Protein AF-A0A699WXR4-F1 (afdb_monomer_lite)

Structure (mmCIF, N/CA/C/O backbone):
data_AF-A0A699WXR4-F1
#
_entry.id   AF-A0A699WXR4-F1
#
loop_
_atom_site.group_PDB
_atom_site.id
_atom_site.type_symbol
_atom_site.label_atom_id
_atom_site.label_alt_id
_atom_site.label_comp_id
_atom_site.label_asym_id
_atom_site.label_entity_id
_atom_site.label_seq_id
_atom_site.pdbx_PDB_ins_code
_atom_site.Cartn_x
_atom_site.Cartn_y
_atom_site.Cartn_z
_atom_site.occupancy
_atom_site.B_iso_or_equiv
_atom_site.auth_seq_id
_atom_site.auth_comp_id
_atom_site.auth_asym_id
_atom_site.auth_atom_id
_atom_site.pdbx_PDB_model_num
ATOM 1 N N . ALA A 1 1 ? 34.364 14.098 -23.182 1.00 83.38 1 ALA A N 1
ATOM 2 C CA . ALA A 1 1 ? 33.683 15.396 -22.985 1.00 83.38 1 ALA A CA 1
ATOM 3 C C . ALA A 1 1 ? 32.267 15.136 -22.488 1.00 83.38 1 ALA A C 1
ATOM 5 O O . ALA A 1 1 ? 31.608 14.257 -23.036 1.00 83.38 1 ALA A O 1
ATOM 6 N N . GLN A 1 2 ? 31.817 15.894 -21.488 1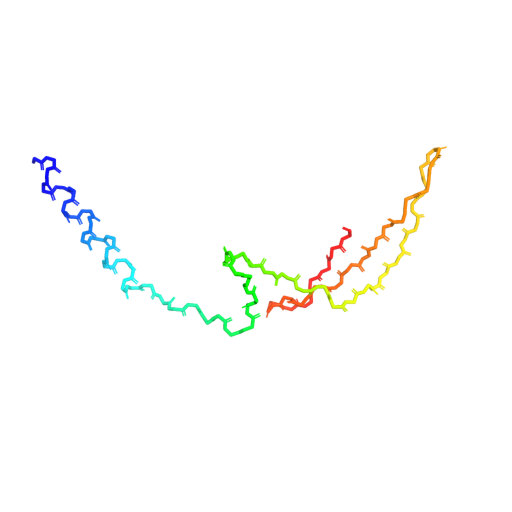.00 89.94 2 GLN A N 1
ATOM 7 C CA . GLN A 1 2 ? 30.563 15.694 -20.743 1.00 89.94 2 GLN A CA 1
ATOM 8 C C . GLN A 1 2 ? 29.309 15.524 -21.626 1.00 89.94 2 GLN A C 1
ATOM 10 O O . GLN A 1 2 ? 28.381 14.804 -21.273 1.00 89.94 2 GLN A O 1
ATOM 15 N N . ILE A 1 3 ? 29.289 16.144 -22.810 1.00 93.44 3 ILE A N 1
ATOM 16 C CA . ILE A 1 3 ? 28.168 16.061 -23.759 1.00 93.44 3 ILE A CA 1
ATOM 17 C C . ILE A 1 3 ? 27.970 14.633 -24.295 1.00 93.44 3 ILE A C 1
ATOM 19 O O . ILE A 1 3 ? 26.837 14.164 -24.381 1.00 93.44 3 ILE A O 1
ATOM 23 N N . LYS A 1 4 ? 29.055 13.915 -24.618 1.00 92.94 4 LYS A N 1
ATOM 24 C CA . LYS A 1 4 ? 28.966 12.548 -25.167 1.00 92.94 4 LYS A CA 1
ATOM 25 C C . LYS A 1 4 ? 28.435 11.555 -24.133 1.00 92.94 4 LYS A C 1
ATOM 27 O O . LYS A 1 4 ? 27.620 10.704 -24.463 1.00 92.94 4 LYS A O 1
ATOM 32 N N . GLU A 1 5 ? 28.855 11.711 -22.884 1.00 95.81 5 GLU A N 1
ATOM 33 C CA . GLU A 1 5 ? 28.425 10.864 -21.770 1.00 95.81 5 GLU A CA 1
ATOM 34 C C . GLU A 1 5 ? 26.934 11.039 -21.462 1.00 95.81 5 GLU A C 1
ATOM 36 O O . GLU A 1 5 ? 26.213 10.059 -21.302 1.00 95.81 5 GLU A O 1
ATOM 41 N N . ARG A 1 6 ? 26.430 12.280 -21.489 1.00 96.00 6 ARG A N 1
ATOM 42 C CA . ARG A 1 6 ? 24.995 12.556 -21.312 1.00 96.00 6 ARG A CA 1
ATOM 43 C C . ARG A 1 6 ? 24.139 11.948 -22.423 1.00 96.00 6 ARG A C 1
ATOM 45 O O . ARG A 1 6 ? 23.062 11.432 -22.136 1.00 96.00 6 ARG A O 1
ATOM 52 N N . MET A 1 7 ? 24.615 11.988 -23.669 1.00 97.31 7 MET A N 1
ATOM 53 C CA . MET A 1 7 ? 23.921 11.353 -24.795 1.00 97.31 7 MET A CA 1
ATOM 54 C C . MET A 1 7 ? 23.895 9.828 -24.653 1.00 97.31 7 MET A C 1
ATOM 56 O O . MET A 1 7 ? 22.860 9.213 -24.903 1.00 97.31 7 MET A O 1
ATOM 60 N N . GLN A 1 8 ? 25.000 9.228 -24.201 1.00 95.38 8 GLN A N 1
ATOM 61 C CA . GLN A 1 8 ? 25.066 7.791 -23.950 1.00 95.38 8 GLN A CA 1
ATOM 62 C C . GLN A 1 8 ? 24.121 7.380 -22.813 1.00 95.38 8 GLN A C 1
ATOM 64 O O . GLN A 1 8 ? 23.293 6.496 -23.001 1.00 95.38 8 GLN A O 1
ATOM 69 N N . ALA A 1 9 ? 24.136 8.103 -21.690 1.00 95.56 9 ALA A N 1
ATOM 70 C CA . ALA A 1 9 ? 23.251 7.833 -20.559 1.00 95.56 9 ALA A CA 1
ATOM 71 C C . ALA A 1 9 ? 21.758 7.951 -20.921 1.00 95.56 9 ALA A C 1
ATOM 73 O O . ALA A 1 9 ? 20.941 7.170 -20.436 1.00 95.56 9 ALA A O 1
ATOM 74 N N . ALA A 1 10 ? 21.381 8.909 -21.776 1.00 95.25 10 ALA A N 1
ATOM 75 C CA . ALA A 1 10 ? 20.005 9.023 -22.262 1.00 95.25 10 ALA A CA 1
ATOM 76 C C . ALA A 1 10 ? 19.605 7.816 -23.127 1.00 95.25 10 ALA A C 1
ATOM 78 O O . ALA A 1 10 ? 18.508 7.278 -22.969 1.00 95.25 10 ALA A O 1
ATOM 79 N N . ARG A 1 11 ? 20.515 7.357 -23.995 1.00 95.31 11 ARG A N 1
ATOM 80 C CA . ARG A 1 11 ? 20.301 6.194 -24.863 1.00 95.31 11 ARG A CA 1
ATOM 81 C C . ARG A 1 11 ? 20.178 4.896 -24.066 1.0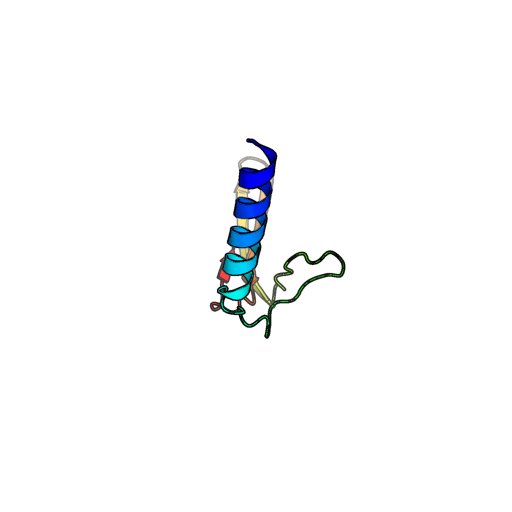0 95.31 11 ARG A C 1
ATOM 83 O O . ARG A 1 11 ? 19.291 4.096 -24.350 1.00 95.31 11 ARG A O 1
ATOM 90 N N . ASP A 1 12 ? 21.015 4.719 -23.049 1.00 95.25 12 ASP A N 1
ATOM 91 C CA . ASP A 1 12 ? 20.985 3.538 -22.183 1.00 95.25 12 ASP A CA 1
ATOM 92 C C . ASP A 1 12 ? 19.698 3.490 -21.348 1.00 95.25 12 ASP A C 1
ATOM 94 O O . ASP A 1 12 ? 19.084 2.431 -21.222 1.00 95.25 12 ASP A O 1
ATOM 98 N N . ARG A 1 13 ? 19.213 4.642 -20.858 1.00 92.06 13 ARG A N 1
ATOM 99 C CA . ARG A 1 13 ? 17.890 4.727 -20.212 1.00 92.06 13 ARG A CA 1
ATOM 100 C C . ARG A 1 13 ? 16.767 4.356 -21.168 1.00 92.06 13 ARG A C 1
ATOM 102 O O . ARG A 1 13 ? 15.905 3.571 -20.798 1.00 92.06 13 ARG A O 1
ATOM 109 N N . GLN A 1 14 ? 16.775 4.896 -22.387 1.00 92.56 14 GLN A N 1
ATOM 110 C CA . GLN A 1 14 ? 15.745 4.586 -23.379 1.00 92.56 14 GLN A CA 1
ATOM 111 C C . GLN A 1 14 ? 15.709 3.088 -23.701 1.00 92.56 14 GLN A C 1
ATOM 113 O O . GLN A 1 14 ? 14.630 2.513 -23.813 1.00 92.56 14 GLN A O 1
ATOM 118 N N . LYS A 1 15 ? 16.882 2.454 -23.797 1.00 92.06 15 LYS A N 1
ATOM 119 C CA . LYS A 1 15 ? 16.992 1.010 -23.991 1.00 92.06 15 LYS A CA 1
ATOM 120 C C . LYS A 1 15 ? 16.432 0.232 -22.795 1.00 92.06 15 LYS A C 1
ATOM 122 O O . LYS A 1 15 ? 15.610 -0.648 -22.994 1.00 92.06 15 LYS A O 1
ATOM 127 N N . SER A 1 16 ? 16.776 0.638 -21.572 1.00 88.62 16 SER A N 1
ATOM 128 C CA . SER A 1 16 ? 16.228 0.049 -20.343 1.00 88.62 16 SER A CA 1
ATOM 129 C C . SER A 1 16 ? 14.693 0.096 -20.297 1.00 88.62 16 SER A C 1
ATOM 131 O O . SER A 1 16 ? 14.062 -0.910 -19.995 1.00 88.62 16 SER A O 1
ATOM 133 N N . TYR A 1 17 ? 14.074 1.221 -20.677 1.00 84.38 17 TYR A N 1
ATOM 134 C CA . TYR A 1 17 ? 12.609 1.318 -20.749 1.00 84.38 17 TYR A CA 1
ATOM 135 C C . TYR A 1 17 ? 11.992 0.401 -21.810 1.00 84.38 17 TYR A C 1
ATOM 137 O O . TYR A 1 17 ? 10.908 -0.127 -21.588 1.00 84.38 17 TYR A O 1
ATOM 145 N N . ALA A 1 18 ? 12.657 0.217 -22.952 1.00 84.69 18 ALA A N 1
ATOM 146 C CA . ALA A 1 18 ? 12.188 -0.689 -24.000 1.00 84.69 18 ALA A CA 1
ATOM 147 C C . ALA A 1 18 ? 12.319 -2.167 -23.595 1.00 84.69 18 ALA A C 1
ATOM 149 O O . ALA A 1 18 ? 11.513 -2.990 -24.019 1.00 84.69 18 ALA A O 1
ATOM 150 N N . ASP A 1 19 ? 13.308 -2.481 -22.757 1.00 88.12 19 ASP A N 1
ATOM 151 C CA . ASP A 1 19 ? 13.555 -3.824 -22.232 1.00 88.12 19 ASP A CA 1
ATOM 152 C C . ASP A 1 19 ? 12.675 -4.148 -20.998 1.00 88.12 19 ASP A C 1
ATOM 154 O O . ASP A 1 19 ? 12.635 -5.297 -20.547 1.00 88.12 19 ASP A O 1
ATOM 158 N N . MET A 1 20 ? 11.943 -3.171 -20.439 1.00 81.31 20 MET A N 1
ATOM 159 C CA . MET A 1 20 ? 11.004 -3.410 -19.337 1.00 81.31 20 MET A CA 1
ATOM 160 C C . MET A 1 20 ? 9.788 -4.208 -19.815 1.00 81.31 20 MET A C 1
ATOM 162 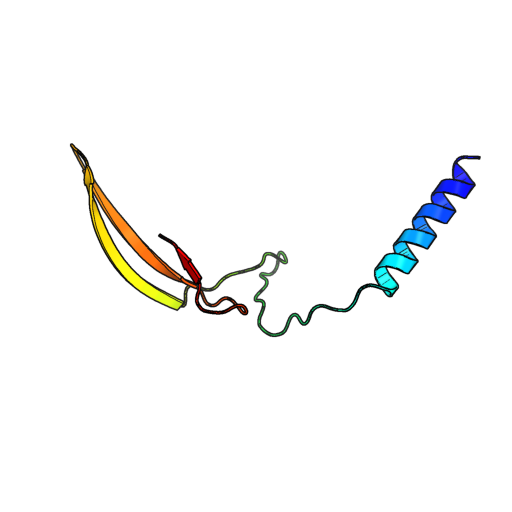O O . MET A 1 20 ? 9.071 -3.819 -20.734 1.00 81.31 20 MET A O 1
ATOM 166 N N . THR A 1 21 ? 9.507 -5.311 -19.124 1.00 77.62 21 THR A N 1
ATOM 167 C CA . THR A 1 21 ? 8.282 -6.085 -19.341 1.00 77.62 21 THR A CA 1
ATOM 168 C C . THR A 1 21 ? 7.082 -5.318 -18.772 1.00 77.62 21 THR A C 1
ATOM 170 O O . THR A 1 21 ? 7.125 -4.939 -17.597 1.00 77.62 21 THR A O 1
ATOM 173 N N . PRO A 1 22 ? 6.009 -5.086 -19.553 1.00 73.38 22 PRO A N 1
ATOM 174 C CA . PRO A 1 22 ? 4.801 -4.449 -19.045 1.00 73.38 22 PRO A CA 1
ATOM 175 C C . PRO A 1 22 ? 4.204 -5.276 -17.905 1.00 73.38 22 PRO A C 1
ATOM 177 O O . PRO A 1 22 ? 3.901 -6.457 -18.080 1.00 73.38 22 PRO A O 1
ATOM 180 N N . VAL A 1 23 ? 4.024 -4.658 -16.739 1.00 71.38 23 VAL A N 1
ATOM 181 C CA . VAL A 1 23 ? 3.261 -5.267 -15.647 1.00 71.38 23 VAL A CA 1
ATOM 182 C C . VAL A 1 23 ? 1.772 -5.100 -15.970 1.00 71.38 23 VAL A C 1
ATOM 184 O O . VAL A 1 23 ? 1.342 -3.967 -16.202 1.00 71.38 23 VAL A O 1
ATOM 187 N N . PRO A 1 24 ? 0.969 -6.180 -15.984 1.00 68.31 24 PRO A N 1
ATOM 188 C CA . PRO A 1 24 ? -0.465 -6.080 -16.223 1.00 68.31 24 PRO A CA 1
ATOM 189 C C . PRO A 1 24 ? -1.141 -5.213 -15.156 1.00 68.31 24 PRO A C 1
ATOM 191 O O . PRO A 1 24 ? -1.152 -5.537 -13.964 1.00 68.31 24 PRO A O 1
ATOM 194 N N . LEU A 1 25 ? -1.738 -4.102 -15.588 1.00 71.94 25 LEU A N 1
ATOM 195 C CA . LEU A 1 25 ? -2.506 -3.230 -14.701 1.00 71.94 25 LEU A CA 1
ATOM 196 C C . LEU A 1 25 ? -3.905 -3.782 -14.402 1.00 71.94 25 LEU A C 1
ATOM 198 O O . LEU A 1 25 ? -4.549 -3.270 -13.495 1.00 71.94 25 LEU A O 1
ATOM 202 N N . ASP A 1 26 ? -4.336 -4.878 -15.036 1.00 67.19 26 ASP A N 1
ATOM 203 C CA . ASP A 1 26 ? -5.677 -5.474 -14.898 1.00 67.19 26 ASP A CA 1
ATOM 204 C C . ASP A 1 26 ? -6.069 -5.763 -13.442 1.00 67.19 26 ASP A C 1
ATOM 206 O O . ASP A 1 26 ? -5.605 -6.743 -12.857 1.00 67.19 26 ASP A O 1
ATOM 210 N N . GLY A 1 27 ? -6.852 -4.853 -12.841 1.00 60.50 27 GLY A N 1
ATOM 211 C CA . GLY A 1 27 ? -7.344 -4.864 -11.452 1.00 60.50 27 GLY A CA 1
ATOM 212 C C . GLY A 1 27 ? -6.613 -3.942 -10.454 1.00 60.50 27 GLY A C 1
ATOM 213 O O . GLY A 1 27 ? -6.758 -4.131 -9.253 1.00 60.50 27 GLY A O 1
ATOM 214 N N . LEU A 1 28 ? -5.726 -3.042 -10.907 1.00 70.75 28 LEU A N 1
ATOM 215 C CA . LEU A 1 28 ? -5.156 -1.985 -10.063 1.00 70.75 28 LEU A CA 1
ATOM 216 C C . LEU A 1 28 ? -6.043 -0.755 -10.294 1.00 70.75 28 LEU A C 1
ATOM 218 O O . LEU A 1 28 ? -6.085 -0.243 -11.413 1.00 70.75 2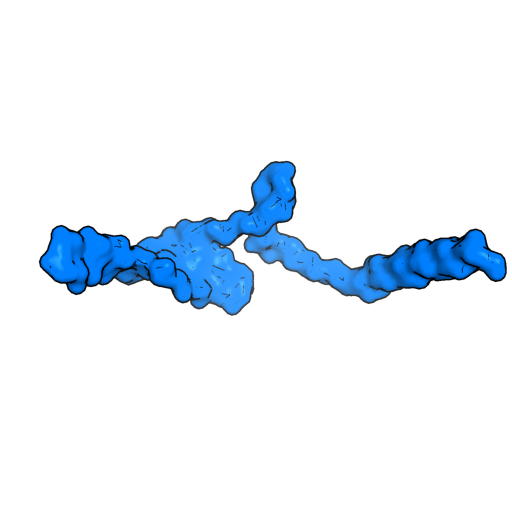8 LEU A O 1
ATOM 222 N N . HIS A 1 29 ? -6.767 -0.306 -9.269 1.00 72.75 29 HIS A N 1
ATOM 223 C CA . HIS A 1 29 ? -7.482 0.966 -9.331 1.00 72.75 29 HIS A CA 1
ATOM 224 C C . HIS A 1 29 ? -6.503 2.106 -9.066 1.00 72.75 29 HIS A C 1
ATOM 226 O O . HIS A 1 29 ? -5.779 2.111 -8.071 1.00 72.75 29 HIS A O 1
ATOM 232 N N . PHE A 1 30 ? -6.474 3.061 -9.990 1.00 77.12 30 PHE A N 1
ATOM 233 C CA . PHE A 1 30 ? -5.755 4.313 -9.835 1.00 77.12 30 PHE A CA 1
ATOM 234 C C . PHE A 1 30 ? -6.762 5.454 -9.844 1.00 77.12 30 PHE A C 1
ATOM 236 O O . PHE A 1 30 ? -7.701 5.434 -10.640 1.00 77.12 30 PHE A O 1
ATOM 243 N N . ASP A 1 31 ? -6.569 6.438 -8.972 1.00 76.81 31 ASP A N 1
ATOM 244 C CA . ASP A 1 31 ? -7.344 7.674 -9.034 1.00 76.81 31 ASP A CA 1
ATOM 245 C C . ASP A 1 31 ? -6.852 8.596 -10.169 1.00 76.81 31 ASP A C 1
ATOM 247 O O . ASP A 1 31 ? -5.856 8.323 -10.847 1.00 76.81 31 ASP A O 1
ATOM 251 N N . ASP A 1 32 ? -7.522 9.736 -10.354 1.00 84.75 32 ASP A N 1
ATOM 252 C CA . ASP A 1 32 ? -7.158 10.749 -11.360 1.00 84.75 32 ASP A CA 1
ATOM 253 C C . ASP A 1 32 ? -5.737 11.322 -11.174 1.00 84.75 32 ASP A C 1
ATOM 255 O O . ASP A 1 32 ? -5.206 12.005 -12.053 1.00 84.75 32 ASP A O 1
ATOM 259 N N . LYS A 1 33 ? -5.107 11.060 -10.023 1.00 87.38 33 LYS A N 1
ATOM 260 C CA . LYS A 1 33 ? -3.740 11.464 -9.684 1.00 87.38 33 LYS A CA 1
ATOM 261 C C . LYS A 1 33 ? -2.736 10.319 -9.845 1.00 87.38 33 LYS A C 1
ATOM 263 O O . LYS A 1 33 ? -1.579 10.486 -9.457 1.00 87.38 33 LYS A O 1
ATOM 268 N N . LEU A 1 34 ? -3.146 9.191 -10.433 1.00 80.00 34 LEU A N 1
ATOM 269 C CA . LEU A 1 34 ? -2.354 7.967 -10.580 1.00 80.00 34 LEU A CA 1
ATOM 270 C C . LEU A 1 34 ? -1.891 7.377 -9.236 1.00 80.00 34 LEU A C 1
ATOM 272 O O . LEU A 1 34 ? -0.882 6.670 -9.180 1.00 80.00 34 LEU A O 1
ATOM 276 N N . GLN A 1 35 ? -2.603 7.653 -8.143 1.00 78.62 35 GLN A N 1
ATOM 277 C CA . GLN A 1 35 ? -2.349 7.009 -6.860 1.00 78.62 35 GLN A CA 1
ATOM 278 C C . GLN A 1 35 ? -3.037 5.652 -6.843 1.00 78.62 35 GLN A C 1
ATOM 280 O O . GLN A 1 35 ? -4.188 5.533 -7.254 1.00 78.62 35 GLN A O 1
ATOM 285 N N . PHE A 1 36 ? -2.330 4.629 -6.371 1.00 72.50 36 PHE A N 1
ATOM 286 C CA . PHE A 1 36 ? -2.931 3.317 -6.187 1.00 72.50 36 PHE A CA 1
ATOM 287 C C . PHE A 1 36 ? -3.985 3.387 -5.074 1.00 72.50 36 PHE A C 1
ATOM 289 O O . PHE A 1 36 ? -3.678 3.810 -3.957 1.00 72.50 36 PHE A O 1
ATOM 296 N N . VAL A 1 37 ? -5.219 2.999 -5.395 1.00 70.06 37 VAL A N 1
ATOM 297 C CA . VAL A 1 37 ? -6.349 2.976 -4.466 1.00 70.06 37 VAL A CA 1
ATOM 298 C C . VAL A 1 37 ? -6.661 1.523 -4.132 1.00 70.06 37 VAL A C 1
ATOM 300 O O . VAL A 1 37 ? -7.187 0.783 -4.961 1.00 70.06 37 VAL A O 1
ATOM 303 N N . GLU A 1 38 ? -6.343 1.115 -2.905 1.00 71.44 38 GLU A N 1
ATOM 304 C CA . GLU A 1 38 ? -6.848 -0.139 -2.349 1.00 71.44 38 GLU A CA 1
ATOM 305 C C . GLU A 1 38 ? -8.263 0.079 -1.818 1.00 71.44 38 GLU A C 1
ATOM 307 O O . GLU A 1 38 ? -8.491 0.884 -0.912 1.00 71.44 38 GLU A O 1
ATOM 312 N N . GLU A 1 39 ? -9.231 -0.638 -2.386 1.00 70.31 39 GLU A N 1
ATOM 313 C CA . GLU A 1 39 ? -10.613 -0.585 -1.920 1.00 70.31 39 GLU A CA 1
ATOM 314 C C . GLU A 1 39 ? -10.805 -1.531 -0.718 1.00 70.31 39 GLU A C 1
ATOM 316 O O . GLU A 1 39 ? -10.541 -2.739 -0.826 1.00 70.31 39 GLU A O 1
ATOM 321 N N . PRO A 1 40 ? -11.263 -1.017 0.440 1.00 73.44 40 PRO A N 1
ATOM 322 C CA . PRO A 1 40 ? -11.608 -1.857 1.577 1.00 73.44 40 PRO A CA 1
ATOM 323 C C . PRO A 1 40 ? -12.884 -2.633 1.247 1.00 73.44 40 PRO A C 1
ATOM 325 O O . PRO A 1 40 ? -13.904 -2.045 0.891 1.00 73.44 40 PRO A O 1
ATOM 328 N N . VAL A 1 41 ? -12.844 -3.958 1.374 1.00 77.75 41 VAL A N 1
ATOM 329 C CA . VAL A 1 41 ? -13.980 -4.812 0.996 1.00 77.75 41 VAL A CA 1
ATOM 330 C C . VAL A 1 41 ? -14.931 -4.992 2.162 1.00 77.75 41 VAL A C 1
ATOM 332 O O . VAL A 1 41 ? -16.136 -4.817 2.024 1.00 77.75 41 VAL A O 1
ATOM 335 N N . GLU A 1 42 ? -14.385 -5.369 3.315 1.00 80.12 42 GLU A N 1
ATOM 336 C CA . GLU A 1 42 ? -15.165 -5.774 4.477 1.00 80.12 42 GLU A CA 1
ATOM 337 C C . GLU A 1 42 ? -14.439 -5.405 5.770 1.00 80.12 42 GLU A C 1
ATOM 339 O O . GLU A 1 42 ? -13.218 -5.540 5.886 1.00 80.12 42 GLU A O 1
ATOM 344 N N . ILE A 1 43 ? -15.219 -4.996 6.769 1.00 80.75 43 ILE A N 1
ATOM 345 C CA . ILE A 1 43 ? -14.777 -4.976 8.160 1.00 80.75 43 ILE A CA 1
ATOM 346 C C . ILE A 1 43 ? -14.921 -6.401 8.689 1.00 80.75 43 ILE A C 1
ATOM 348 O O . ILE A 1 43 ? -16.028 -6.919 8.809 1.00 80.75 43 ILE A O 1
ATOM 352 N N . VAL A 1 44 ? -13.791 -7.036 8.974 1.00 83.94 44 VAL A N 1
ATOM 353 C CA . VAL A 1 44 ? -13.714 -8.448 9.368 1.00 83.94 44 VAL A CA 1
ATOM 354 C C . VAL A 1 44 ? -13.866 -8.611 10.871 1.00 83.94 44 VAL A C 1
ATOM 356 O O . VAL A 1 44 ? -14.380 -9.627 11.328 1.00 83.94 44 VAL A O 1
ATOM 359 N N . ASP A 1 45 ? -13.388 -7.634 11.639 1.00 83.56 45 ASP A N 1
ATOM 360 C CA . ASP A 1 45 ? -13.387 -7.710 13.093 1.00 83.56 45 ASP A CA 1
ATOM 361 C C . ASP A 1 45 ? -13.407 -6.317 13.728 1.00 83.56 45 ASP A C 1
ATOM 363 O O . ASP A 1 45 ? -12.953 -5.333 13.135 1.00 83.56 45 ASP A O 1
ATOM 367 N N . LEU A 1 46 ? -13.923 -6.253 14.951 1.00 89.19 46 LEU A N 1
ATOM 368 C CA . LEU A 1 46 ? -13.988 -5.049 15.768 1.00 89.19 46 LEU A CA 1
ATOM 369 C C . LEU A 1 46 ? -13.568 -5.396 17.199 1.00 89.19 46 LEU A C 1
ATOM 371 O O . LEU A 1 46 ? -14.312 -6.030 17.946 1.00 89.19 46 LEU A O 1
ATOM 375 N N . GLU A 1 47 ? -12.409 -4.896 17.619 1.00 89.81 47 GLU A N 1
ATOM 376 C CA . GLU A 1 47 ? -11.912 -5.039 18.986 1.00 89.81 47 GLU A CA 1
ATOM 377 C C . GLU A 1 47 ? -11.949 -3.682 19.693 1.00 89.81 47 GLU A C 1
ATOM 379 O O . GLU A 1 47 ? -11.436 -2.692 19.188 1.00 89.81 47 GLU A O 1
ATOM 384 N N . VAL A 1 48 ? -12.497 -3.600 20.906 1.00 90.50 48 VAL A N 1
ATOM 385 C CA . VAL A 1 48 ? -12.410 -2.368 21.706 1.00 90.50 48 VAL A CA 1
ATOM 386 C C . VAL A 1 48 ? -11.313 -2.508 22.751 1.00 90.50 48 VAL A C 1
ATOM 388 O O . VAL A 1 48 ? -11.518 -3.123 23.801 1.00 90.50 48 VAL A O 1
ATOM 391 N N . LYS A 1 49 ? -10.168 -1.860 22.524 1.00 91.56 49 LYS A N 1
ATOM 392 C CA . LYS A 1 49 ? -9.084 -1.833 23.510 1.00 91.56 49 LYS A CA 1
ATOM 393 C C . LYS A 1 49 ? -9.355 -0.827 24.614 1.00 91.56 49 LYS A C 1
ATOM 395 O O . LYS A 1 49 ? -9.718 0.329 24.384 1.00 91.56 49 LYS A O 1
ATOM 400 N N . ARG A 1 50 ? -9.151 -1.277 25.851 1.00 94.94 50 ARG A N 1
ATOM 401 C CA . ARG A 1 50 ? -9.249 -0.449 27.054 1.00 94.94 50 ARG A CA 1
ATOM 402 C C . ARG A 1 50 ? -7.880 0.052 27.462 1.00 94.94 50 ARG A C 1
ATOM 404 O O . ARG A 1 50 ? -7.005 -0.725 27.822 1.00 94.94 50 ARG A O 1
ATOM 411 N N . LEU A 1 51 ? -7.738 1.368 27.463 1.00 93.69 51 LEU A N 1
ATOM 412 C CA . LEU A 1 51 ? -6.628 2.063 28.095 1.00 93.69 51 LEU A CA 1
ATOM 413 C C . LEU A 1 51 ? -7.078 2.590 29.463 1.00 93.69 51 LEU A C 1
ATOM 415 O O . LEU A 1 51 ? -8.261 2.566 29.802 1.00 93.69 51 LEU A O 1
ATOM 419 N N . LYS A 1 52 ? -6.137 3.119 30.253 1.00 92.12 52 LYS A N 1
ATOM 420 C CA . LYS A 1 52 ? -6.396 3.581 31.632 1.00 92.12 52 LYS A CA 1
ATOM 421 C C . LYS A 1 52 ? -7.540 4.600 31.760 1.00 92.12 52 LYS A C 1
ATOM 423 O O . LYS A 1 52 ? -8.153 4.674 32.818 1.00 92.12 52 LYS A O 1
ATOM 428 N N . ARG A 1 53 ? -7.810 5.405 30.723 1.00 95.12 53 ARG A N 1
ATOM 429 C CA . ARG A 1 53 ? -8.855 6.451 30.732 1.00 95.12 53 ARG A CA 1
ATOM 430 C C . ARG A 1 53 ? -9.756 6.462 29.495 1.00 95.12 53 ARG A C 1
ATOM 432 O O . ARG A 1 53 ? -10.655 7.289 29.420 1.00 95.12 53 ARG A O 1
ATOM 439 N N . SER A 1 54 ? -9.532 5.581 28.525 1.00 92.69 54 SER A N 1
ATOM 440 C CA . SER A 1 54 ? -10.252 5.610 27.250 1.00 92.69 54 SER A CA 1
ATOM 441 C C . SER A 1 54 ? -10.512 4.211 26.707 1.00 92.69 54 SER A C 1
ATOM 443 O O . SER A 1 54 ? -9.931 3.217 27.150 1.00 92.69 54 SER A O 1
ATOM 445 N N . ARG A 1 55 ? -11.439 4.142 25.753 1.00 92.94 55 ARG A N 1
ATOM 446 C CA . ARG A 1 55 ? -11.750 2.944 24.976 1.00 92.94 55 ARG A CA 1
ATOM 447 C C . ARG A 1 55 ? -11.533 3.309 23.516 1.00 92.94 55 ARG A C 1
ATOM 449 O O . ARG A 1 55 ? -12.073 4.325 23.087 1.00 92.94 55 ARG A O 1
ATOM 456 N N . ILE A 1 56 ? -10.747 2.526 22.792 1.00 93.88 56 ILE A N 1
ATOM 457 C CA . ILE A 1 56 ? -10.461 2.768 21.377 1.00 93.88 56 ILE A CA 1
ATOM 458 C C . ILE A 1 56 ? -10.964 1.554 20.595 1.00 93.88 56 ILE A C 1
ATOM 460 O O . ILE A 1 56 ? -10.478 0.451 20.858 1.00 93.88 56 ILE A O 1
ATOM 464 N N . PRO A 1 57 ? -11.946 1.717 19.691 1.00 89.44 57 PRO A N 1
ATOM 465 C CA . PRO A 1 57 ? -12.289 0.673 18.741 1.00 89.44 57 PRO A CA 1
ATOM 466 C C . PRO A 1 57 ? -11.162 0.544 17.710 1.00 89.44 57 PRO A C 1
ATOM 468 O O . PRO A 1 57 ? -10.7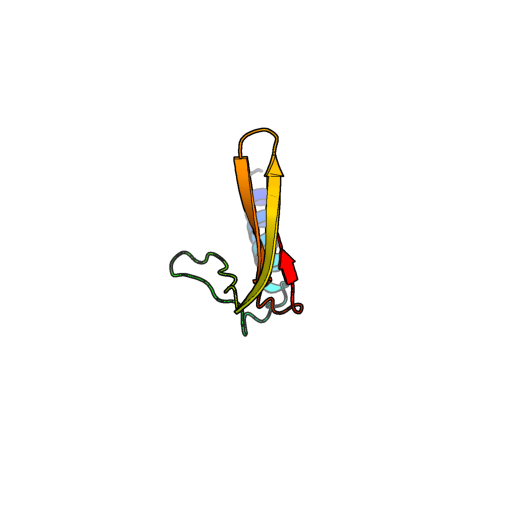61 1.530 17.097 1.00 89.44 57 PRO A O 1
ATOM 471 N N . LEU A 1 58 ? -10.646 -0.665 17.553 1.00 91.25 58 LEU A N 1
ATOM 472 C CA . LEU A 1 58 ? -9.763 -1.093 16.479 1.00 91.25 58 LEU A CA 1
ATOM 473 C C . LEU A 1 58 ? -10.582 -1.942 15.515 1.00 91.25 58 LEU A C 1
ATOM 475 O O . LEU A 1 58 ? -11.383 -2.774 15.945 1.00 91.25 58 LEU A O 1
ATOM 479 N N . VAL A 1 59 ? -10.394 -1.709 14.223 1.00 87.31 59 VAL A N 1
ATOM 480 C CA . VAL A 1 59 ? -11.203 -2.315 13.171 1.00 87.31 59 VAL A CA 1
ATOM 481 C C . VAL A 1 59 ? -10.267 -3.067 12.249 1.00 87.31 59 VAL A C 1
ATOM 483 O O . VAL A 1 59 ? -9.369 -2.474 11.664 1.00 87.31 59 VAL A O 1
ATOM 486 N N . LYS A 1 60 ? -10.491 -4.367 12.092 1.00 86.38 60 LYS A N 1
ATOM 487 C CA . LYS A 1 60 ? -9.742 -5.159 11.125 1.00 86.38 60 LYS A CA 1
ATOM 488 C C . LYS A 1 60 ? -10.417 -5.060 9.768 1.00 86.38 60 LYS A C 1
ATOM 490 O O . LYS A 1 60 ? -11.587 -5.420 9.633 1.00 86.38 60 LYS A O 1
ATOM 495 N N . ILE A 1 61 ? -9.679 -4.608 8.764 1.00 84.62 61 ILE A N 1
ATOM 496 C CA . ILE A 1 61 ? -10.192 -4.403 7.407 1.00 84.62 61 ILE A CA 1
ATOM 497 C C . ILE A 1 61 ? -9.588 -5.461 6.481 1.00 84.62 61 ILE A C 1
ATOM 499 O O . ILE A 1 61 ? -8.393 -5.750 6.567 1.00 84.62 61 ILE A O 1
ATOM 503 N N . ARG A 1 62 ? -10.420 -6.049 5.613 1.00 82.50 62 ARG A N 1
ATOM 504 C CA . ARG A 1 62 ? -9.978 -6.858 4.469 1.00 82.50 62 ARG A CA 1
ATOM 505 C C . ARG A 1 62 ? -9.832 -5.963 3.247 1.00 82.50 62 ARG A C 1
ATOM 507 O O . ARG A 1 62 ? -10.822 -5.383 2.795 1.00 82.50 62 ARG A O 1
ATOM 514 N N . TRP A 1 63 ? -8.638 -5.925 2.679 1.00 80.25 63 TRP A N 1
ATOM 515 C CA . TRP A 1 63 ? -8.342 -5.211 1.438 1.00 80.25 63 TRP A CA 1
ATOM 516 C C . TRP A 1 63 ? -8.467 -6.139 0.231 1.00 80.25 63 TRP A C 1
ATOM 518 O O . TRP A 1 63 ? -8.137 -7.327 0.317 1.00 80.25 63 TRP A O 1
ATOM 528 N N . ASN A 1 64 ? -8.942 -5.606 -0.897 1.00 68.06 64 ASN A N 1
ATOM 529 C CA . ASN A 1 64 ? -8.930 -6.324 -2.171 1.00 68.06 64 ASN A CA 1
ATOM 530 C C . ASN A 1 64 ? -7.586 -6.105 -2.875 1.00 68.06 64 ASN A C 1
ATOM 532 O O . ASN A 1 64 ? -7.476 -5.287 -3.785 1.00 68.06 64 ASN A O 1
ATOM 536 N N . SER A 1 65 ? -6.541 -6.801 -2.434 1.00 68.19 65 SER A N 1
ATOM 537 C CA . SER A 1 65 ? -5.264 -6.797 -3.149 1.00 68.19 65 SER A CA 1
ATOM 538 C C . SER A 1 65 ? -5.288 -7.862 -4.246 1.00 68.19 65 SER A C 1
ATOM 540 O O . SER A 1 65 ? -5.799 -8.969 -4.059 1.00 68.19 65 SER A O 1
ATOM 542 N N . LYS A 1 66 ? -4.686 -7.563 -5.405 1.00 62.69 66 LYS A N 1
ATOM 543 C CA . LYS A 1 66 ? -4.471 -8.565 -6.467 1.00 62.69 66 LYS A CA 1
ATOM 544 C C . LYS A 1 66 ? -3.655 -9.769 -5.994 1.00 62.69 66 LYS A C 1
ATOM 546 O O . LYS A 1 66 ? -3.710 -10.821 -6.624 1.00 62.69 66 LYS A O 1
ATOM 551 N N . GLN A 1 67 ? -2.868 -9.603 -4.930 1.00 67.25 67 GLN A N 1
ATOM 552 C CA . GLN A 1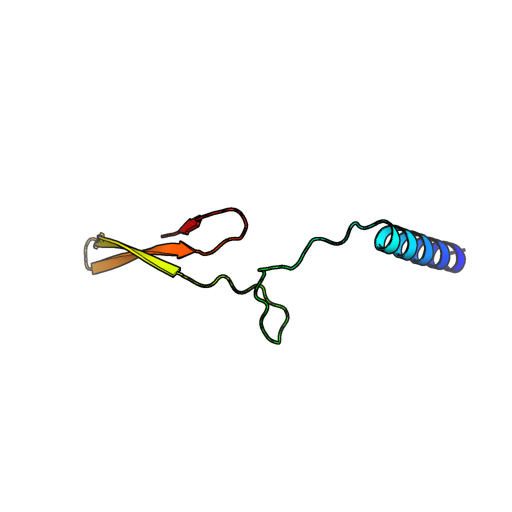 67 ? -2.008 -10.647 -4.369 1.00 67.25 67 GLN A CA 1
ATOM 553 C C . GLN A 1 67 ? -2.755 -11.562 -3.383 1.00 67.25 67 GLN A C 1
ATOM 555 O O . GLN A 1 67 ? -2.183 -12.535 -2.894 1.00 67.25 67 GLN A O 1
ATOM 560 N N . GLY A 1 68 ? -4.040 -11.293 -3.136 1.00 64.81 68 GLY A N 1
ATOM 561 C CA . GLY A 1 68 ? -4.892 -12.029 -2.210 1.00 64.81 68 GLY A CA 1
ATOM 562 C C . GLY A 1 68 ? -5.422 -11.136 -1.085 1.00 64.81 68 GLY A C 1
ATOM 563 O O . GLY A 1 68 ? -5.103 -9.952 -1.023 1.00 64.81 68 GLY A O 1
ATOM 564 N N . PRO A 1 69 ? -6.261 -11.678 -0.189 1.00 68.06 69 PRO A N 1
ATOM 565 C CA . PRO A 1 69 ? -6.810 -10.909 0.919 1.00 68.06 69 PRO A CA 1
ATOM 566 C C . PRO A 1 69 ? -5.704 -10.470 1.885 1.00 68.06 69 PRO A C 1
ATOM 568 O O . PRO A 1 69 ? -5.086 -11.304 2.550 1.00 68.06 69 PRO A O 1
ATOM 571 N N . GLU A 1 70 ? -5.496 -9.162 1.997 1.00 71.44 70 GLU A N 1
ATOM 572 C CA . GLU A 1 70 ? -4.606 -8.563 2.991 1.00 71.44 70 GLU A CA 1
ATOM 573 C C . GLU A 1 70 ? -5.432 -8.010 4.156 1.00 71.44 70 GLU A C 1
ATOM 575 O O . GLU A 1 70 ? -6.538 -7.497 3.967 1.00 71.44 70 GLU A O 1
ATOM 580 N N . PHE A 1 71 ? -4.916 -8.146 5.381 1.00 77.44 71 PHE A N 1
ATOM 581 C CA . PHE A 1 71 ? -5.609 -7.715 6.595 1.00 77.44 71 PHE A CA 1
ATOM 582 C C . PHE A 1 71 ? -4.753 -6.725 7.377 1.00 77.44 71 PHE A C 1
ATOM 584 O O . PHE A 1 71 ? -3.638 -7.062 7.782 1.00 77.44 71 PHE A O 1
ATOM 591 N N . THR A 1 72 ? -5.305 -5.548 7.671 1.00 80.38 72 THR A N 1
ATOM 592 C CA . THR A 1 72 ? -4.666 -4.549 8.545 1.00 80.38 72 THR A CA 1
ATOM 593 C C . THR A 1 72 ? -5.577 -4.180 9.717 1.00 80.38 72 THR A C 1
ATOM 595 O O . THR A 1 72 ? -6.788 -4.408 9.659 1.00 80.38 72 THR A O 1
ATOM 598 N N . TRP A 1 73 ? -4.972 -3.656 10.789 1.00 78.12 73 TRP A N 1
ATOM 599 C CA . TRP A 1 73 ? -5.628 -3.197 12.023 1.00 78.12 73 TRP A CA 1
ATOM 600 C C . TRP A 1 73 ? -5.776 -1.679 12.076 1.00 78.12 73 TRP A C 1
ATOM 602 O O . TRP A 1 73 ? -4.953 -1.001 11.421 1.00 78.12 73 TRP A O 1
#

Radius of gyration: 22.76 Å; chains: 1; bounding box: 49×28×57 Å

Foldseek 3Di:
DVVVVVVVVVVVVVVVVVPDDDDDCVPFDADPVRDTDWDFDDFPDWDWDDDPPDTDIDTWTWTDDPVDTDIDD

pLDDT: mean 82.69, std 10.01, range [60.5, 97.31]

Secondary structure (DSSP, 8-state):
-HHHHHHHHHHHHHHHHHHSPPPP-TT--B-TT--B-PPEEEEEEEEEEEPSS-EEEEEEEEEEETTEEEEE-

Organism: Tanacetum cinerariifolium (NCBI:txid118510)

Sequence (73 aa):
AQIKERMQAARDRQKSYADMTPVPLDGLHFDDKLQFVEEPVEIVDLEVKRLKRSRIPLVKIRWNSKQGPEFTW